Protein AF-A0A9X8VI21-F1 (afdb_monomer_lite)

pLDDT: mean 95.82, std 5.45, range [54.62, 98.69]

Structure (mmCIF, N/CA/C/O backbone):
data_AF-A0A9X8VI21-F1
#
_entry.id   AF-A0A9X8VI21-F1
#
loop_
_atom_site.group_PDB
_atom_site.id
_atom_site.type_symbol
_atom_site.label_atom_id
_atom_site.label_alt_id
_atom_site.label_comp_id
_atom_site.label_asym_id
_atom_site.label_entity_id
_atom_site.label_seq_id
_atom_site.pdbx_PDB_ins_code
_atom_site.Cartn_x
_atom_site.Cartn_y
_atom_site.Cartn_z
_atom_site.occupancy
_atom_site.B_iso_or_equiv
_atom_site.auth_seq_id
_atom_site.auth_comp_id
_atom_site.auth_asym_id
_atom_site.auth_atom_id
_atom_site.pdbx_PDB_model_num
ATOM 1 N N . TRP A 1 1 ? -6.013 -4.139 -15.378 1.00 97.31 1 TRP A N 1
ATOM 2 C CA . TRP A 1 1 ? -5.590 -3.516 -14.110 1.00 97.31 1 TRP A CA 1
ATOM 3 C C . TRP A 1 1 ? -6.806 -3.445 -13.197 1.00 97.31 1 TRP A C 1
ATOM 5 O O . TRP A 1 1 ? -7.911 -3.616 -13.701 1.00 97.31 1 TRP A O 1
ATOM 15 N N . GLY A 1 2 ? -6.618 -3.262 -11.893 1.00 98.25 2 GLY A N 1
ATOM 16 C CA . GLY A 1 2 ? -7.694 -3.257 -10.900 1.00 98.25 2 GLY A CA 1
ATOM 17 C C . GLY A 1 2 ? -7.315 -4.000 -9.621 1.00 98.25 2 GLY A C 1
ATOM 18 O O . GLY A 1 2 ? -6.183 -4.464 -9.471 1.00 98.25 2 GLY A O 1
ATOM 19 N N . VAL A 1 3 ? -8.279 -4.102 -8.711 1.00 98.44 3 VAL A N 1
ATOM 20 C CA . VAL A 1 3 ? -8.132 -4.765 -7.412 1.00 98.44 3 VAL A CA 1
ATOM 21 C C . VAL A 1 3 ? -8.624 -6.205 -7.522 1.00 98.44 3 VAL A C 1
ATOM 23 O O . VAL A 1 3 ? -9.723 -6.443 -8.016 1.00 98.44 3 VAL A O 1
ATOM 26 N N . VAL A 1 4 ? -7.809 -7.152 -7.062 1.00 98.31 4 VAL A N 1
ATOM 27 C CA . VAL A 1 4 ? -8.214 -8.549 -6.837 1.00 98.31 4 VAL A CA 1
ATOM 28 C C . VAL A 1 4 ? -8.593 -8.735 -5.370 1.00 98.31 4 VAL A C 1
ATOM 30 O O . VAL A 1 4 ? -9.616 -9.340 -5.064 1.00 98.31 4 VAL A O 1
ATOM 33 N N . THR A 1 5 ? -7.797 -8.178 -4.457 1.00 98.50 5 THR A N 1
ATOM 34 C CA . THR A 1 5 ? -8.074 -8.180 -3.017 1.00 98.50 5 THR A CA 1
ATOM 35 C C . THR A 1 5 ? -7.614 -6.867 -2.392 1.00 98.50 5 THR A C 1
ATOM 37 O O . THR A 1 5 ? -6.527 -6.383 -2.711 1.00 98.50 5 THR A O 1
ATOM 40 N N . ALA A 1 6 ? -8.432 -6.319 -1.492 1.00 98.25 6 ALA A N 1
ATOM 41 C CA . ALA A 1 6 ? -8.053 -5.243 -0.586 1.00 98.25 6 ALA A CA 1
ATOM 42 C C . ALA A 1 6 ? -8.745 -5.448 0.768 1.00 98.25 6 ALA A C 1
ATOM 44 O O . ALA A 1 6 ? -9.950 -5.228 0.890 1.00 98.25 6 ALA A O 1
ATOM 45 N N . GLU A 1 7 ? -7.980 -5.901 1.754 1.00 98.50 7 GLU A N 1
ATOM 46 C CA . GLU A 1 7 ? -8.445 -6.178 3.113 1.00 98.50 7 GLU A CA 1
ATOM 47 C C . GLU A 1 7 ? -7.745 -5.246 4.105 1.00 98.50 7 GLU A C 1
ATOM 49 O O . GLU A 1 7 ? -6.567 -4.904 3.939 1.00 98.50 7 GLU A O 1
ATOM 54 N N . PHE A 1 8 ? -8.485 -4.830 5.132 1.00 98.31 8 PHE A N 1
ATOM 55 C CA . PHE A 1 8 ? -8.057 -3.837 6.111 1.00 98.31 8 PHE A CA 1
ATOM 56 C C . PHE A 1 8 ? -8.419 -4.266 7.535 1.00 98.31 8 PHE A C 1
ATOM 58 O O . PHE A 1 8 ? -9.333 -5.061 7.749 1.00 98.31 8 PHE A O 1
ATOM 65 N N . ASP A 1 9 ? -7.698 -3.714 8.509 1.00 97.81 9 ASP A N 1
ATOM 66 C CA . ASP A 1 9 ? -8.008 -3.848 9.933 1.00 97.81 9 ASP A CA 1
ATOM 67 C C . ASP A 1 9 ? -9.035 -2.792 10.370 1.00 97.81 9 ASP A C 1
ATOM 69 O O . ASP A 1 9 ? -8.688 -1.638 10.642 1.00 97.81 9 ASP A O 1
ATOM 73 N N . ASP A 1 10 ? -10.298 -3.204 10.474 1.00 97.31 10 ASP A N 1
ATOM 74 C CA . ASP A 1 10 ? -11.395 -2.353 10.947 1.00 97.31 10 ASP A CA 1
ATOM 75 C C . ASP A 1 10 ? -11.216 -1.914 12.411 1.00 97.31 10 ASP A C 1
ATOM 77 O O . ASP A 1 10 ? -11.683 -0.842 12.805 1.00 97.31 10 ASP A O 1
ATOM 81 N N . GLY A 1 11 ? -10.518 -2.705 13.233 1.00 97.06 11 GLY A N 1
ATOM 82 C CA . GLY A 1 11 ? -10.279 -2.385 14.641 1.00 97.06 11 GLY A CA 1
ATOM 83 C C . GLY A 1 11 ? -9.389 -1.154 14.818 1.00 97.06 11 GLY A C 1
ATOM 84 O O . GLY A 1 11 ? -9.597 -0.359 15.740 1.00 97.06 11 GLY A O 1
ATOM 85 N N . ALA A 1 12 ? -8.439 -0.945 13.905 1.00 96.06 12 ALA A N 1
ATOM 86 C CA . ALA A 1 12 ? -7.542 0.208 13.924 1.00 96.06 12 ALA A CA 1
ATOM 87 C C . ALA A 1 12 ? -8.252 1.546 13.642 1.00 96.06 12 ALA A C 1
ATOM 89 O O . ALA A 1 12 ? -7.755 2.598 14.066 1.00 96.06 12 ALA A O 1
ATOM 90 N N . LEU A 1 13 ? -9.428 1.527 13.001 1.00 95.25 13 LEU A N 1
ATOM 91 C CA . LEU A 1 13 ? -10.177 2.743 12.661 1.00 95.25 13 LEU A CA 1
ATOM 92 C C . LEU A 1 13 ? -10.593 3.538 13.903 1.00 95.25 13 LEU A C 1
ATOM 94 O O . LEU A 1 13 ? -10.607 4.768 13.862 1.00 95.25 13 LEU A O 1
ATOM 98 N N . ALA A 1 14 ? -10.844 2.862 15.030 1.00 95.19 14 ALA A N 1
ATOM 99 C CA . ALA A 1 14 ? -11.150 3.508 16.310 1.00 95.19 14 ALA A CA 1
ATOM 100 C C . ALA A 1 14 ? -10.013 4.417 16.823 1.00 95.19 14 ALA A C 1
ATOM 102 O O . ALA A 1 14 ? -10.242 5.269 17.680 1.00 95.19 14 ALA A O 1
ATOM 103 N N . LEU A 1 15 ? -8.794 4.245 16.300 1.00 96.31 15 LEU A N 1
ATOM 104 C CA . LEU A 1 15 ? -7.602 5.032 16.625 1.00 96.31 15 LEU A CA 1
ATOM 105 C C . LEU A 1 15 ? -7.184 5.971 15.480 1.00 96.31 15 LEU A C 1
ATOM 107 O O . LEU A 1 15 ? -6.034 6.415 15.444 1.00 96.31 15 LEU A O 1
ATOM 111 N N . SER A 1 16 ? -8.091 6.250 14.537 1.00 96.19 16 SER A N 1
ATOM 112 C CA . SER A 1 16 ? -7.828 7.042 13.327 1.00 96.19 16 SER A CA 1
ATOM 113 C C . SER A 1 16 ? -6.687 6.474 12.478 1.00 96.19 16 SER A C 1
ATOM 115 O O . SER A 1 16 ? -5.856 7.216 11.959 1.00 96.19 16 SER A O 1
ATOM 117 N N . ARG A 1 17 ? -6.621 5.145 12.346 1.00 97.19 17 ARG A N 1
ATOM 118 C CA . ARG A 1 17 ? -5.605 4.445 11.551 1.00 97.19 17 ARG A CA 1
ATOM 119 C C . ARG A 1 17 ? -6.259 3.473 10.586 1.00 97.19 17 ARG A C 1
ATOM 121 O O . ARG A 1 17 ? -7.139 2.718 10.979 1.00 97.19 17 ARG A O 1
ATOM 128 N N . LEU A 1 18 ? -5.766 3.442 9.355 1.00 97.81 18 LEU A N 1
ATOM 129 C CA . LEU A 1 18 ? -6.128 2.434 8.367 1.00 97.81 18 LEU A CA 1
ATOM 130 C C . LEU A 1 18 ? -4.891 1.597 8.033 1.00 97.81 18 LEU A C 1
ATOM 132 O O . LEU A 1 18 ? -3.926 2.099 7.452 1.00 97.81 18 LEU A O 1
ATOM 136 N N . ASN A 1 19 ? -4.925 0.319 8.409 1.00 97.94 19 ASN A N 1
ATOM 137 C CA . ASN A 1 19 ? -3.882 -0.652 8.090 1.00 97.94 19 ASN A CA 1
ATOM 138 C C . ASN A 1 19 ? -4.420 -1.652 7.072 1.00 97.94 19 ASN A C 1
ATOM 140 O O . ASN A 1 19 ? -5.495 -2.213 7.277 1.00 97.94 19 ASN A O 1
ATOM 144 N N . ALA A 1 20 ? -3.670 -1.889 5.999 1.00 98.25 20 ALA A N 1
ATOM 145 C CA . ALA A 1 20 ? -3.949 -3.002 5.104 1.00 98.25 20 ALA A CA 1
ATOM 146 C C . ALA A 1 20 ? -3.459 -4.3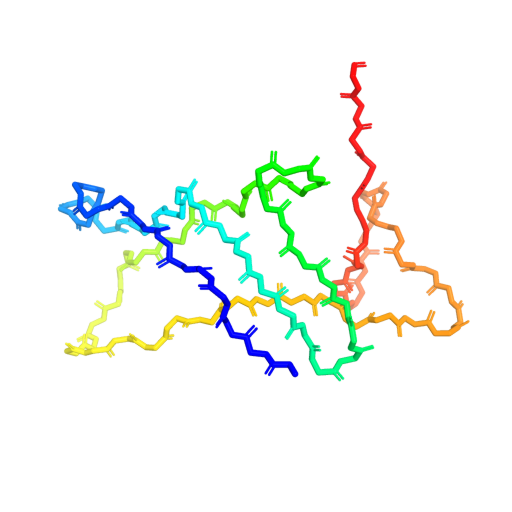07 5.743 1.00 98.25 20 ALA A C 1
ATOM 148 O O . ALA A 1 20 ? -2.379 -4.336 6.334 1.00 98.25 20 ALA A O 1
ATOM 149 N N . THR A 1 21 ? -4.234 -5.377 5.602 1.00 98.19 21 THR A N 1
ATOM 150 C CA . THR A 1 21 ? -3.840 -6.733 6.018 1.00 98.19 21 THR A CA 1
ATOM 151 C C . THR A 1 21 ? -3.490 -7.608 4.822 1.00 98.19 21 THR A C 1
ATOM 153 O O . THR A 1 21 ? -2.661 -8.503 4.956 1.00 98.19 21 THR A O 1
ATOM 156 N N . ARG A 1 22 ? -4.080 -7.329 3.651 1.00 98.44 22 ARG A N 1
ATOM 157 C CA . ARG A 1 22 ? -3.823 -8.052 2.401 1.00 98.44 22 ARG A CA 1
ATOM 158 C C . ARG A 1 22 ? -4.166 -7.200 1.185 1.00 98.44 22 ARG A C 1
ATOM 160 O O . ARG A 1 22 ? -5.268 -6.658 1.089 1.00 98.44 22 ARG A O 1
ATOM 167 N N . LEU A 1 23 ? -3.246 -7.107 0.227 1.00 98.62 23 LEU A N 1
ATOM 168 C CA . LEU A 1 23 ? -3.453 -6.402 -1.035 1.00 98.62 23 LEU A CA 1
ATOM 169 C C . LEU A 1 23 ? -2.946 -7.238 -2.209 1.00 98.62 23 LEU A C 1
ATOM 171 O O . LEU A 1 23 ? -1.769 -7.578 -2.285 1.00 98.62 23 LEU A O 1
ATOM 175 N N . VAL A 1 24 ? -3.839 -7.489 -3.167 1.00 98.69 24 VAL A N 1
ATOM 176 C CA . VAL A 1 24 ? -3.493 -8.037 -4.483 1.00 98.69 24 VAL A CA 1
ATOM 177 C C . VAL A 1 24 ? -4.070 -7.103 -5.537 1.00 98.69 24 VAL A C 1
ATOM 179 O O . VAL A 1 24 ? -5.287 -7.048 -5.748 1.00 98.69 24 VAL A O 1
ATOM 182 N N . VAL A 1 25 ? -3.210 -6.308 -6.171 1.00 98.69 25 VAL A N 1
ATOM 183 C CA . VAL A 1 25 ? -3.614 -5.200 -7.050 1.00 98.69 25 VAL A CA 1
ATOM 184 C C . VAL A 1 25 ? -2.729 -5.156 -8.285 1.00 98.69 25 VAL A C 1
ATOM 186 O O . VAL A 1 25 ? -1.505 -5.178 -8.195 1.00 98.69 25 VAL A O 1
ATOM 189 N N . ARG A 1 26 ? -3.343 -5.030 -9.466 1.00 98.69 26 ARG A N 1
ATOM 190 C CA . ARG A 1 26 ? -2.617 -4.817 -10.722 1.00 98.69 26 ARG A CA 1
ATOM 191 C C . ARG A 1 26 ? -2.747 -3.371 -11.180 1.00 98.69 26 ARG A C 1
ATOM 193 O O . ARG A 1 26 ? -3.845 -2.950 -11.545 1.00 98.69 26 ARG A O 1
ATOM 200 N N . PHE A 1 27 ? -1.639 -2.642 -11.236 1.00 98.56 27 PHE A N 1
ATOM 201 C CA . PHE A 1 27 ? -1.565 -1.267 -11.729 1.00 98.56 27 PHE A CA 1
ATOM 202 C C . PHE A 1 27 ? -1.763 -1.174 -13.248 1.00 98.56 27 PHE A C 1
ATOM 204 O O . PHE A 1 27 ? -1.665 -2.161 -13.985 1.00 98.56 27 PHE A O 1
ATOM 211 N N . GLN A 1 28 ? -2.078 0.034 -13.724 1.00 98.12 28 GLN A N 1
ATOM 212 C CA . GLN A 1 28 ? -2.332 0.322 -15.143 1.00 98.12 28 GLN A CA 1
ATOM 213 C C . GLN A 1 28 ? -1.110 0.075 -16.033 1.00 98.12 28 GLN A C 1
ATOM 215 O O . GLN A 1 28 ? -1.274 -0.324 -17.182 1.00 98.12 28 GLN A O 1
ATOM 220 N N . ASP A 1 29 ? 0.097 0.235 -15.484 1.00 97.56 29 ASP A N 1
ATOM 221 C CA . ASP A 1 29 ? 1.366 -0.073 -16.156 1.00 97.56 29 ASP A CA 1
ATOM 222 C C . ASP A 1 29 ? 1.651 -1.587 -16.264 1.00 97.56 29 ASP A C 1
ATOM 224 O O . ASP A 1 29 ? 2.684 -1.995 -16.787 1.00 97.56 29 ASP A O 1
ATOM 228 N N . GLY A 1 30 ? 0.729 -2.426 -15.779 1.00 98.25 30 GLY A N 1
ATOM 229 C CA . GLY A 1 30 ? 0.811 -3.881 -15.821 1.00 98.25 30 GLY A CA 1
ATOM 230 C C . GLY A 1 30 ? 1.408 -4.520 -14.570 1.00 98.25 30 GLY A C 1
ATOM 231 O O . GLY A 1 30 ? 1.290 -5.742 -14.447 1.00 98.25 30 GLY A O 1
ATOM 232 N N . THR A 1 31 ? 1.966 -3.730 -13.649 1.00 98.19 31 THR A N 1
ATOM 233 C CA . THR A 1 31 ? 2.648 -4.217 -12.438 1.00 98.19 31 THR A CA 1
ATOM 234 C C . THR A 1 31 ? 1.668 -4.837 -11.465 1.00 98.19 31 THR A C 1
ATOM 236 O O . THR A 1 31 ? 0.655 -4.225 -11.127 1.00 98.19 31 THR A O 1
ATOM 239 N N . LEU A 1 32 ? 1.968 -6.054 -11.028 1.00 98.38 32 LEU A N 1
ATOM 240 C CA . LEU A 1 32 ? 1.230 -6.745 -9.983 1.00 98.38 32 LEU A CA 1
ATOM 241 C C . LEU A 1 32 ? 1.916 -6.483 -8.642 1.00 98.38 32 LEU A C 1
ATOM 243 O O . LEU A 1 32 ? 3.128 -6.641 -8.557 1.00 98.38 32 LEU A O 1
ATOM 247 N N . ILE A 1 33 ? 1.126 -6.083 -7.651 1.00 98.38 33 ILE A N 1
ATOM 248 C CA . ILE A 1 33 ? 1.492 -6.069 -6.238 1.00 98.38 33 ILE A CA 1
ATOM 249 C C . ILE A 1 33 ? 0.720 -7.198 -5.564 1.00 98.38 33 ILE A C 1
ATOM 251 O O . ILE A 1 33 ? -0.504 -7.264 -5.724 1.00 98.38 33 ILE A O 1
ATOM 255 N N . ASP A 1 34 ? 1.425 -8.063 -4.847 1.00 98.56 34 ASP A N 1
ATOM 256 C CA . ASP A 1 34 ? 0.870 -9.179 -4.085 1.00 98.56 34 ASP A CA 1
ATOM 257 C C . ASP A 1 34 ? 1.570 -9.290 -2.726 1.00 98.56 34 ASP A C 1
ATOM 259 O O . ASP A 1 34 ? 2.710 -9.759 -2.616 1.00 98.56 34 ASP A O 1
ATOM 263 N N . THR A 1 35 ? 0.870 -8.847 -1.680 1.00 98.31 35 THR A N 1
ATOM 264 C CA . THR A 1 35 ? 1.436 -8.786 -0.328 1.00 98.31 35 THR A CA 1
ATOM 265 C C . THR A 1 35 ? 1.513 -10.132 0.384 1.00 98.31 35 THR A C 1
ATOM 267 O O . THR A 1 35 ? 2.118 -10.208 1.449 1.00 98.31 35 THR A O 1
ATOM 270 N N . ASP A 1 36 ? 0.907 -11.190 -0.162 1.00 96.62 36 ASP A N 1
ATOM 271 C CA . ASP A 1 36 ? 1.069 -12.540 0.391 1.00 96.62 36 ASP A CA 1
ATOM 272 C C . ASP A 1 36 ? 2.343 -13.217 -0.125 1.00 96.62 36 ASP A C 1
ATOM 274 O O . ASP A 1 36 ? 2.824 -14.175 0.484 1.00 96.62 36 ASP A O 1
ATOM 278 N N . LEU A 1 37 ? 2.854 -12.772 -1.279 1.00 96.44 37 LEU A N 1
ATOM 279 C CA . LEU A 1 37 ? 3.891 -13.488 -2.021 1.00 96.44 37 LEU A CA 1
ATOM 280 C C . LEU A 1 37 ? 5.207 -12.725 -2.143 1.00 96.44 37 LEU A C 1
ATOM 282 O O . LEU A 1 37 ? 6.264 -13.325 -1.940 1.00 96.44 37 LEU A O 1
ATOM 286 N N . CYS A 1 38 ? 5.175 -11.453 -2.543 1.00 94.38 38 CYS A N 1
ATOM 287 C CA . CYS A 1 38 ? 6.389 -10.754 -2.979 1.00 94.38 38 CYS A CA 1
ATOM 288 C C . CYS A 1 38 ? 6.513 -9.297 -2.541 1.00 94.38 38 CYS A C 1
ATOM 290 O O . CYS A 1 38 ? 7.589 -8.724 -2.708 1.00 94.38 38 CYS A O 1
ATOM 292 N N . ASP A 1 39 ? 5.459 -8.701 -1.991 1.00 97.31 39 ASP A N 1
ATOM 293 C CA . ASP A 1 39 ? 5.459 -7.299 -1.592 1.00 97.31 39 ASP A CA 1
ATOM 294 C C . ASP A 1 39 ? 5.191 -7.140 -0.097 1.00 97.31 39 ASP A C 1
ATOM 296 O O . ASP A 1 39 ? 4.417 -7.873 0.510 1.00 97.31 39 ASP A O 1
ATOM 300 N N . ASN A 1 40 ? 5.800 -6.127 0.506 1.00 97.06 40 ASN A N 1
ATOM 301 C CA . ASN A 1 40 ? 5.493 -5.769 1.883 1.00 97.06 40 ASN A CA 1
ATOM 302 C C . ASN A 1 40 ? 4.190 -4.968 1.955 1.00 97.06 40 ASN A C 1
ATOM 304 O O . ASN A 1 40 ? 3.880 -4.168 1.065 1.00 97.06 40 ASN A O 1
ATOM 308 N N . LEU A 1 41 ? 3.455 -5.130 3.058 1.00 97.81 41 LEU A N 1
ATOM 309 C CA . LEU A 1 41 ? 2.312 -4.272 3.357 1.00 97.81 41 LEU A CA 1
ATOM 310 C C . LEU A 1 41 ? 2.748 -2.795 3.401 1.00 97.81 41 LEU A C 1
ATOM 312 O O . LEU A 1 41 ? 3.837 -2.480 3.898 1.00 97.81 41 LEU A O 1
ATOM 316 N N . PRO A 1 42 ? 1.915 -1.867 2.892 1.00 97.50 42 PRO A N 1
ATOM 317 C CA . PRO A 1 42 ? 2.202 -0.446 3.000 1.00 97.50 42 PRO A CA 1
ATOM 318 C C . PRO A 1 42 ? 2.204 -0.005 4.473 1.00 97.50 42 PRO A C 1
ATOM 320 O O . PRO A 1 42 ? 1.555 -0.632 5.314 1.00 97.50 42 PRO A O 1
ATOM 323 N N . PRO A 1 43 ? 2.903 1.095 4.803 1.00 97.06 43 PRO A N 1
ATOM 324 C CA . PRO A 1 43 ? 2.817 1.681 6.134 1.00 97.06 43 PRO A CA 1
ATOM 325 C C . PRO A 1 43 ? 1.381 2.126 6.449 1.00 97.06 43 PRO A C 1
ATOM 327 O O . PRO A 1 43 ? 0.580 2.366 5.544 1.00 97.06 43 PRO A O 1
ATOM 330 N N . VAL A 1 44 ? 1.084 2.282 7.743 1.00 97.62 44 VAL A N 1
ATOM 331 C CA . VAL A 1 44 ? -0.217 2.768 8.224 1.00 97.62 44 VAL A CA 1
ATOM 332 C C . VAL A 1 44 ? -0.609 4.082 7.547 1.00 97.62 44 VAL A C 1
ATOM 334 O O . VAL A 1 44 ? 0.195 5.013 7.451 1.00 97.62 44 VAL A O 1
ATOM 337 N N . CYS A 1 45 ? -1.861 4.169 7.106 1.00 97.44 45 CYS A N 1
ATOM 338 C CA . CYS A 1 45 ? -2.453 5.423 6.671 1.00 97.44 45 CYS A CA 1
ATOM 339 C C . CYS A 1 45 ? -3.043 6.133 7.897 1.00 97.44 45 CYS A C 1
ATOM 341 O O . CYS A 1 45 ? -3.964 5.626 8.541 1.00 97.44 45 CYS A O 1
ATOM 343 N N . ASP A 1 46 ? -2.457 7.278 8.247 1.00 96.75 46 ASP A N 1
ATOM 344 C CA . ASP A 1 46 ? -2.917 8.119 9.350 1.00 96.75 46 ASP A CA 1
ATOM 345 C C . ASP A 1 46 ? -4.128 8.953 8.913 1.00 96.75 46 ASP A C 1
ATOM 347 O O . ASP A 1 46 ? -4.069 9.673 7.914 1.00 96.75 46 ASP A O 1
ATOM 351 N N . LEU A 1 47 ? -5.227 8.832 9.657 1.00 95.75 47 LEU A N 1
ATOM 352 C CA . LEU A 1 47 ? -6.480 9.548 9.417 1.00 95.75 47 LEU A CA 1
ATOM 353 C C . LEU A 1 47 ? -6.689 10.697 10.416 1.00 95.75 47 LEU A C 1
ATOM 355 O O . LEU A 1 47 ? -7.746 11.335 10.417 1.00 95.75 47 LEU A O 1
ATOM 359 N N . GLN A 1 48 ? -5.719 10.964 11.296 1.00 95.69 48 GLN A N 1
ATOM 360 C CA . GLN A 1 48 ? -5.812 12.070 12.243 1.00 95.69 48 GLN A CA 1
ATOM 361 C C . GLN A 1 48 ? -5.951 13.417 11.524 1.00 95.69 48 GLN A C 1
ATOM 363 O O . GLN A 1 48 ? -5.285 13.707 10.534 1.00 95.69 48 GLN A O 1
ATOM 368 N N . GLY A 1 49 ? -6.833 14.269 12.048 1.00 92.81 49 GLY A N 1
ATOM 369 C CA . GLY A 1 49 ? -7.049 15.618 11.520 1.00 92.81 49 GLY A CA 1
ATOM 370 C C . GLY A 1 49 ? -7.899 15.694 10.248 1.00 92.81 49 GLY A C 1
ATOM 371 O O . GLY A 1 49 ? -8.162 16.801 9.781 1.00 92.81 49 GLY A O 1
ATOM 372 N N . ILE A 1 50 ? -8.374 14.568 9.704 1.00 93.88 50 ILE A N 1
ATOM 373 C CA . ILE A 1 50 ? -9.357 14.577 8.615 1.00 93.88 50 ILE A CA 1
ATOM 374 C C . ILE A 1 50 ? -10.714 15.002 9.183 1.00 93.88 50 ILE A C 1
ATOM 376 O O . ILE A 1 50 ? -11.271 14.340 10.054 1.00 93.88 50 ILE A O 1
ATOM 380 N N . THR A 1 51 ? -11.243 16.120 8.688 1.00 93.31 51 THR A N 1
ATOM 381 C CA . THR A 1 51 ? -12.522 16.702 9.133 1.00 93.31 51 THR A CA 1
ATOM 382 C C . THR A 1 51 ? -13.686 16.429 8.183 1.00 93.31 51 THR A C 1
ATOM 384 O O . THR A 1 51 ? -14.815 16.800 8.485 1.00 93.31 51 THR A O 1
ATOM 387 N N . ALA A 1 52 ? -13.420 15.823 7.025 1.00 94.50 52 ALA A N 1
ATOM 388 C CA . ALA A 1 52 ? -14.443 15.489 6.044 1.00 94.50 52 ALA A CA 1
ATOM 389 C C . ALA A 1 52 ? -15.255 14.261 6.481 1.00 94.50 52 ALA A C 1
ATOM 391 O O . ALA A 1 52 ? -14.698 13.311 7.027 1.00 94.50 52 ALA A O 1
ATOM 392 N N . ASP A 1 53 ? -16.545 14.24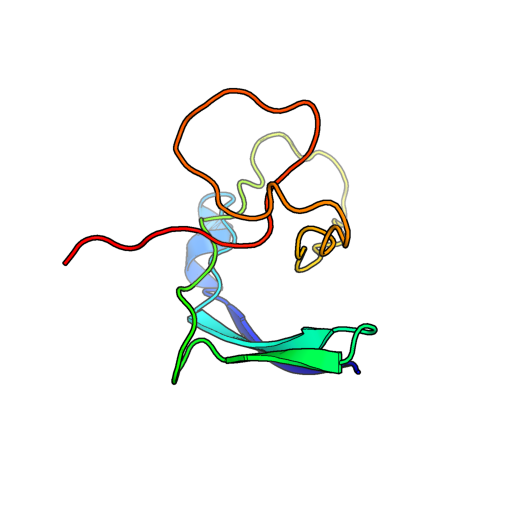2 6.138 1.00 93.50 53 ASP A N 1
ATOM 393 C CA . ASP A 1 53 ? -17.451 13.121 6.439 1.00 93.50 53 ASP A CA 1
ATOM 394 C C . ASP A 1 53 ? -17.088 11.826 5.687 1.00 93.50 53 ASP A C 1
ATOM 396 O O . ASP A 1 53 ? -17.528 10.736 6.047 1.00 93.50 53 ASP A O 1
ATOM 400 N N . SER A 1 54 ? -16.288 11.933 4.623 1.00 94.50 54 SER A N 1
ATOM 401 C CA . SER A 1 54 ? -15.790 10.795 3.851 1.00 94.50 54 SER A CA 1
ATOM 402 C C . SER A 1 54 ? -14.401 11.082 3.291 1.00 94.50 54 SER A C 1
ATOM 404 O O . SER A 1 54 ? -14.130 12.204 2.856 1.00 94.50 54 SER A O 1
ATOM 406 N N . VAL A 1 55 ? -13.554 10.054 3.228 1.00 95.44 55 VAL A N 1
ATOM 407 C CA . VAL A 1 55 ? -12.225 10.117 2.612 1.00 95.44 55 VAL A CA 1
ATOM 408 C C . VAL A 1 55 ? -12.060 9.000 1.585 1.00 95.44 55 VAL A C 1
ATOM 410 O O . VAL A 1 55 ? -12.396 7.845 1.837 1.00 95.44 55 VAL A O 1
ATOM 413 N N . GLY A 1 56 ? -11.538 9.349 0.409 1.00 96.00 56 GLY A N 1
ATOM 414 C CA . GLY A 1 56 ? -11.101 8.378 -0.588 1.00 96.00 56 GLY A CA 1
ATOM 415 C C . GLY A 1 56 ? -9.642 8.004 -0.349 1.00 96.00 56 GLY A C 1
ATOM 416 O O . GLY A 1 56 ? -8.776 8.876 -0.378 1.00 96.00 56 GLY A O 1
ATOM 417 N N . VAL A 1 57 ? -9.366 6.718 -0.140 1.00 96.25 57 VAL A N 1
ATOM 418 C CA . VAL A 1 57 ? -8.002 6.194 0.011 1.00 96.25 57 VAL A CA 1
ATOM 419 C C . VAL A 1 57 ? -7.597 5.459 -1.261 1.00 96.25 57 VAL A C 1
ATOM 421 O O . VAL A 1 57 ? -8.386 4.711 -1.838 1.00 96.25 57 VAL A O 1
ATOM 424 N N . VAL A 1 58 ? -6.359 5.674 -1.704 1.00 97.56 58 VAL A N 1
ATOM 425 C CA . VAL A 1 58 ? -5.798 5.043 -2.904 1.00 97.56 58 VAL A CA 1
ATOM 426 C C . VAL A 1 58 ? -4.500 4.317 -2.573 1.00 97.56 58 VAL A C 1
ATOM 428 O O . VAL A 1 58 ? -3.693 4.800 -1.781 1.00 97.56 58 VAL A O 1
ATOM 431 N N . LEU A 1 59 ? -4.268 3.178 -3.226 1.00 98.06 59 LEU A N 1
ATOM 432 C CA . LEU A 1 59 ? -2.955 2.540 -3.240 1.00 98.06 59 LEU A CA 1
ATOM 433 C C . LEU A 1 59 ? -2.085 3.222 -4.302 1.00 98.06 59 LEU A C 1
ATOM 435 O O . LEU A 1 59 ? -2.437 3.238 -5.482 1.00 98.06 59 LEU A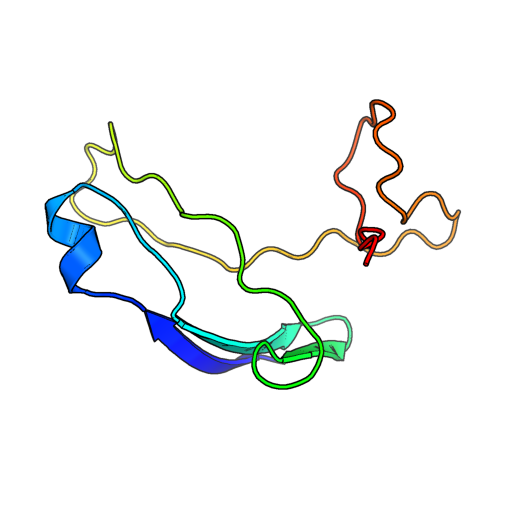 O 1
ATOM 439 N N . ALA A 1 60 ? -0.949 3.778 -3.886 1.00 97.81 60 ALA A N 1
ATOM 440 C CA . ALA A 1 60 ? -0.036 4.497 -4.767 1.00 97.81 60 ALA A CA 1
ATOM 441 C C . ALA A 1 60 ? 1.229 3.680 -5.056 1.00 97.81 60 ALA A C 1
ATOM 443 O O . ALA A 1 60 ? 1.817 3.090 -4.153 1.00 97.81 60 ALA A O 1
ATOM 444 N N . LEU A 1 61 ? 1.677 3.703 -6.313 1.00 98.12 61 LEU A N 1
ATOM 445 C CA . LEU A 1 61 ? 2.939 3.108 -6.751 1.00 98.12 61 LEU A CA 1
ATOM 446 C C . LEU A 1 61 ? 3.739 4.152 -7.542 1.00 98.12 61 LEU A C 1
ATOM 448 O O . LEU A 1 61 ? 3.229 4.660 -8.546 1.00 98.12 61 LEU A O 1
ATOM 452 N N . PRO A 1 62 ? 4.977 4.491 -7.136 1.00 97.94 62 PRO A N 1
ATOM 453 C CA . PRO A 1 62 ? 5.775 5.469 -7.863 1.00 97.94 62 PRO A CA 1
ATOM 454 C C . PRO A 1 62 ? 6.070 5.020 -9.297 1.00 97.94 62 PRO A C 1
ATOM 456 O O . PRO A 1 62 ? 6.365 3.849 -9.560 1.00 97.94 62 PRO A O 1
ATOM 459 N N . LEU A 1 63 ? 6.009 5.966 -10.235 1.00 97.62 63 LEU A N 1
ATOM 460 C CA . LEU A 1 63 ? 6.209 5.686 -11.655 1.00 97.62 63 LEU A CA 1
ATOM 461 C C . LEU A 1 63 ? 7.632 5.193 -11.940 1.00 97.62 63 LEU A C 1
ATOM 463 O O . LEU A 1 63 ? 8.622 5.740 -11.441 1.00 97.62 63 LEU A O 1
ATOM 467 N N . LEU A 1 64 ? 7.730 4.177 -12.799 1.00 97.50 64 LEU A N 1
ATOM 468 C CA . LEU A 1 64 ? 9.005 3.707 -13.325 1.00 97.50 64 LEU A CA 1
ATOM 469 C C . LEU A 1 64 ? 9.600 4.769 -14.261 1.00 97.50 64 LEU A C 1
ATOM 471 O O . LEU A 1 64 ? 8.991 5.136 -15.263 1.00 97.50 64 LEU A O 1
ATOM 475 N N . SER A 1 65 ? 10.807 5.241 -13.961 1.00 96.56 65 SER A N 1
ATOM 476 C CA . SER A 1 65 ? 11.571 6.101 -14.867 1.00 96.56 65 SER A CA 1
ATOM 477 C C . SER A 1 65 ? 12.458 5.266 -15.775 1.00 96.56 65 SER A C 1
ATOM 479 O O . SER A 1 65 ? 13.296 4.497 -15.296 1.00 96.56 65 SER A O 1
ATOM 481 N N . ALA A 1 66 ? 12.322 5.476 -17.084 1.00 96.12 66 ALA A N 1
ATOM 482 C CA . ALA A 1 66 ? 13.204 4.885 -18.086 1.00 96.12 66 ALA A CA 1
ATOM 483 C C . ALA A 1 66 ? 14.658 5.381 -17.957 1.00 96.12 66 ALA A C 1
ATOM 485 O O . ALA A 1 66 ? 15.588 4.651 -18.279 1.00 96.12 66 ALA A O 1
ATOM 486 N N . ASN A 1 67 ? 14.863 6.583 -17.406 1.00 95.19 67 ASN A N 1
ATOM 487 C CA . ASN A 1 67 ? 16.187 7.178 -17.197 1.00 95.19 67 ASN A CA 1
ATOM 488 C C . ASN A 1 67 ? 16.876 6.675 -15.911 1.00 95.19 67 ASN A C 1
ATOM 490 O O . ASN A 1 67 ? 17.908 7.205 -15.506 1.00 95.19 67 ASN A O 1
ATOM 494 N N . GLY A 1 68 ? 16.297 5.679 -15.234 1.00 95.06 68 GLY A N 1
ATOM 495 C CA . GLY A 1 68 ? 16.823 5.126 -13.989 1.00 95.06 68 GLY A CA 1
ATOM 496 C C . GLY A 1 68 ? 16.433 5.928 -12.743 1.00 95.06 68 GLY A C 1
ATOM 497 O O . GLY A 1 68 ? 15.450 6.676 -12.735 1.00 95.06 68 GLY A O 1
ATOM 498 N N . GLY A 1 69 ? 17.181 5.715 -11.654 1.00 95.31 69 GLY A N 1
ATOM 499 C CA . GLY A 1 69 ? 16.912 6.338 -10.350 1.00 95.31 69 GLY A CA 1
ATOM 500 C C . GLY A 1 69 ? 15.631 5.831 -9.681 1.00 95.31 69 GLY A C 1
ATOM 501 O O . GLY A 1 69 ? 14.927 6.597 -9.035 1.00 95.31 69 GLY A O 1
ATOM 502 N N . ASN A 1 70 ? 15.285 4.558 -9.890 1.00 97.31 70 ASN A N 1
ATOM 503 C CA . ASN A 1 70 ? 14.049 3.964 -9.370 1.00 97.31 70 ASN A CA 1
ATOM 504 C C . ASN A 1 70 ? 14.213 3.304 -7.997 1.00 97.31 70 ASN A C 1
ATOM 506 O O . ASN A 1 70 ? 13.202 2.980 -7.390 1.00 97.31 70 ASN A O 1
ATOM 510 N N . LEU A 1 71 ? 15.446 3.113 -7.518 1.00 97.44 71 LEU A N 1
ATOM 511 C CA . LEU A 1 71 ? 15.727 2.580 -6.187 1.00 97.44 71 LEU A CA 1
ATOM 512 C C . LEU A 1 71 ? 15.804 3.718 -5.167 1.00 97.44 71 LEU A C 1
ATOM 514 O O . LEU A 1 71 ? 16.587 4.656 -5.341 1.00 97.44 71 LEU A O 1
ATOM 518 N N . ASP A 1 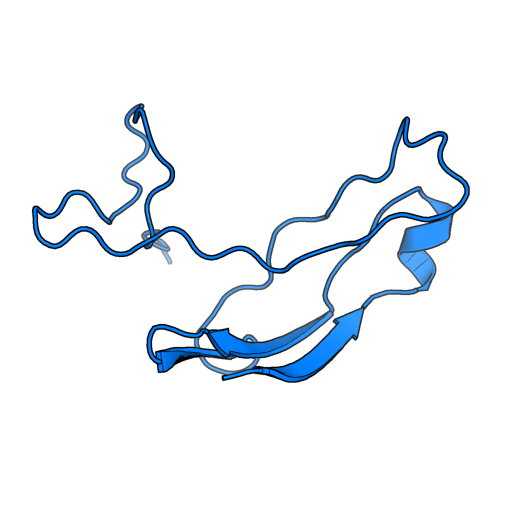72 ? 15.003 3.621 -4.115 1.00 95.81 72 ASP A N 1
ATOM 519 C CA . ASP A 1 72 ? 15.175 4.381 -2.886 1.00 95.81 72 ASP A CA 1
ATOM 520 C C . ASP A 1 72 ? 16.416 3.874 -2.146 1.00 95.81 72 ASP A C 1
ATOM 522 O O . ASP A 1 72 ? 16.467 2.738 -1.675 1.00 95.81 72 ASP A O 1
ATOM 526 N N . ASP A 1 73 ? 17.439 4.722 -2.119 1.00 93.19 73 ASP A N 1
ATOM 527 C CA . ASP A 1 73 ? 18.733 4.479 -1.487 1.00 93.19 73 ASP A CA 1
ATOM 528 C C . ASP A 1 73 ? 18.974 5.415 -0.291 1.00 93.19 73 ASP A C 1
ATOM 530 O O . ASP A 1 73 ? 20.112 5.568 0.157 1.00 93.19 73 ASP A O 1
ATOM 534 N N . GLY A 1 74 ? 17.913 6.062 0.208 1.00 92.31 74 GLY A N 1
ATOM 535 C CA . GLY A 1 74 ? 17.971 6.995 1.333 1.00 92.31 74 GLY A CA 1
ATOM 536 C C . GLY A 1 74 ? 18.505 8.388 0.990 1.00 92.31 74 GLY A C 1
ATOM 537 O O . GLY A 1 74 ? 18.619 9.222 1.884 1.00 92.31 74 GLY A O 1
ATOM 538 N N . ARG A 1 75 ? 18.839 8.669 -0.277 1.00 92.25 75 ARG A N 1
ATOM 539 C CA . ARG A 1 75 ? 19.180 10.028 -0.725 1.00 92.25 75 ARG A CA 1
ATOM 540 C C . ARG A 1 75 ? 17.924 10.801 -1.108 1.00 92.25 75 ARG A C 1
ATOM 542 O O . ARG A 1 75 ? 17.022 10.239 -1.731 1.00 92.25 75 ARG A O 1
ATOM 549 N N . ASP A 1 76 ? 17.930 12.105 -0.847 1.00 92.75 76 ASP A N 1
ATOM 550 C CA . ASP A 1 76 ? 16.844 12.998 -1.252 1.00 92.75 76 ASP A CA 1
ATOM 551 C C . ASP A 1 76 ? 16.552 12.911 -2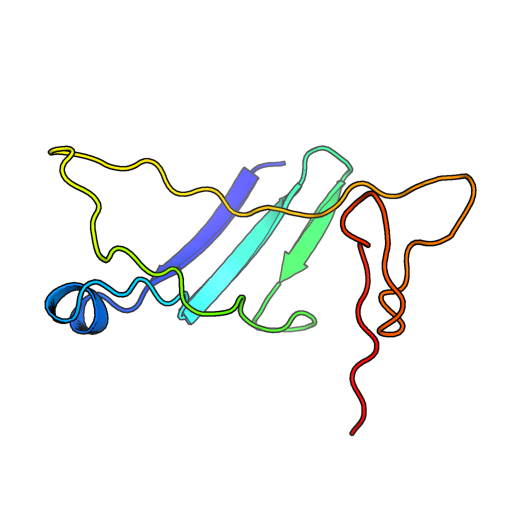.755 1.00 92.75 76 ASP A C 1
ATOM 553 O O . ASP A 1 76 ? 17.418 12.631 -3.595 1.00 92.75 76 ASP A O 1
ATOM 557 N N . SER A 1 77 ? 15.284 13.104 -3.103 1.00 93.50 77 SER A N 1
ATOM 558 C CA . SER A 1 77 ? 14.810 13.036 -4.478 1.00 93.50 77 SER A CA 1
ATOM 559 C C . SER A 1 77 ? 13.607 13.943 -4.673 1.00 93.50 77 SER A C 1
ATOM 561 O O . SER A 1 77 ? 12.728 14.004 -3.821 1.00 93.50 77 SER A O 1
ATOM 563 N N . GLU A 1 78 ? 13.530 14.593 -5.832 1.00 94.69 78 GLU A N 1
ATOM 564 C CA . GLU A 1 78 ? 12.391 15.440 -6.213 1.00 94.69 78 GLU A CA 1
ATOM 565 C C . GLU A 1 78 ? 11.113 14.632 -6.507 1.00 94.69 78 GLU A C 1
ATOM 567 O O . GLU A 1 78 ? 10.035 15.198 -6.672 1.00 94.69 78 GLU A O 1
ATOM 572 N N . ARG A 1 79 ? 11.221 13.299 -6.597 1.00 95.12 79 ARG A N 1
ATOM 573 C CA . ARG A 1 79 ? 10.107 12.387 -6.874 1.00 95.12 79 ARG A CA 1
ATOM 574 C C . ARG A 1 79 ? 10.229 11.100 -6.052 1.00 95.12 79 ARG A C 1
ATOM 576 O O . ARG A 1 79 ? 11.349 10.659 -5.787 1.00 95.12 79 ARG A O 1
ATOM 583 N N . PRO A 1 80 ? 9.111 10.436 -5.711 1.00 96.69 80 PRO A N 1
ATOM 584 C CA . PRO A 1 80 ? 9.167 9.129 -5.072 1.00 96.69 80 PRO A CA 1
ATOM 585 C C . PRO A 1 80 ? 9.781 8.086 -6.016 1.00 96.69 80 PRO A C 1
ATOM 587 O O . PRO A 1 80 ? 9.607 8.142 -7.239 1.00 96.69 80 PRO A O 1
ATOM 590 N N . ARG A 1 81 ? 10.499 7.118 -5.442 1.00 97.56 81 ARG A N 1
ATOM 591 C CA . ARG A 1 81 ? 11.206 6.063 -6.179 1.00 97.56 81 ARG A CA 1
ATOM 592 C C . ARG A 1 81 ? 10.490 4.727 -6.008 1.00 97.56 81 ARG A C 1
ATOM 594 O O . ARG A 1 81 ? 9.949 4.433 -4.949 1.00 97.56 81 ARG A O 1
ATOM 601 N N . ARG A 1 82 ? 10.432 3.953 -7.091 1.00 97.50 82 ARG A N 1
ATOM 602 C CA . ARG A 1 82 ? 9.558 2.779 -7.230 1.00 97.50 82 ARG A CA 1
ATOM 603 C C . ARG A 1 82 ? 9.940 1.607 -6.335 1.00 97.50 82 ARG A C 1
ATOM 605 O O . ARG A 1 82 ? 9.060 0.909 -5.850 1.00 97.50 82 ARG A O 1
ATOM 612 N N . TRP A 1 83 ? 11.230 1.363 -6.176 1.00 97.31 83 TRP A N 1
ATOM 613 C CA . TRP A 1 83 ? 11.754 0.191 -5.492 1.00 97.31 83 TRP A CA 1
ATOM 614 C C . TRP A 1 83 ? 12.409 0.593 -4.187 1.00 97.31 83 TRP A C 1
ATOM 616 O O . TRP A 1 83 ? 13.034 1.648 -4.104 1.00 97.31 83 TRP A O 1
ATOM 626 N N . LYS A 1 84 ? 12.318 -0.285 -3.195 1.00 95.31 84 LYS A N 1
ATOM 627 C CA . LYS A 1 84 ? 13.077 -0.196 -1.951 1.00 95.31 84 LYS A CA 1
ATOM 628 C C . LYS A 1 84 ? 13.994 -1.403 -1.858 1.00 95.31 84 LYS A C 1
ATOM 630 O O . LYS A 1 84 ? 13.622 -2.492 -2.290 1.00 95.31 84 LYS A O 1
ATOM 635 N N . GLN A 1 85 ? 15.187 -1.204 -1.310 1.00 93.62 85 GLN A N 1
ATOM 636 C CA . GLN A 1 85 ? 16.047 -2.320 -0.946 1.00 93.62 85 GLN A CA 1
ATOM 637 C C . GLN A 1 85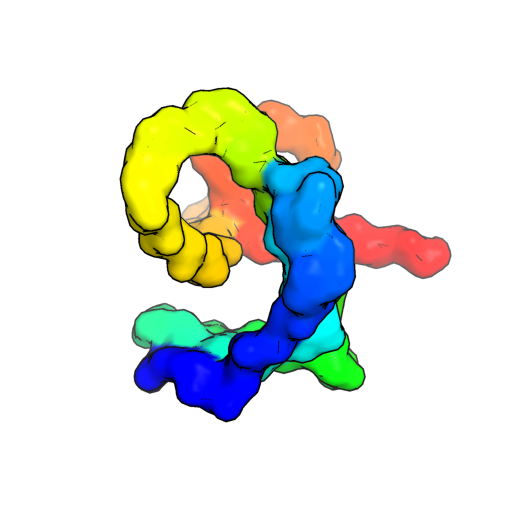 ? 15.657 -2.795 0.451 1.00 93.62 85 GLN A C 1
ATOM 639 O O . GLN A 1 85 ? 15.822 -2.060 1.423 1.00 93.62 85 GLN A O 1
ATOM 644 N N . GLU A 1 86 ? 15.182 -4.028 0.551 1.00 87.94 86 GLU A N 1
ATOM 645 C CA . GLU A 1 86 ? 15.030 -4.694 1.836 1.00 87.94 86 GLU A CA 1
ATOM 646 C C . GLU A 1 86 ? 16.365 -5.334 2.227 1.00 87.94 86 GLU A C 1
ATOM 648 O O . GLU A 1 86 ? 17.003 -6.020 1.423 1.00 87.94 86 GLU A O 1
ATOM 653 N N . ARG A 1 87 ? 16.837 -5.046 3.442 1.00 72.75 87 ARG A N 1
ATOM 654 C CA . ARG A 1 87 ? 17.994 -5.729 4.025 1.00 72.75 87 ARG A CA 1
ATOM 655 C C . ARG A 1 87 ? 17.465 -6.757 5.016 1.00 72.75 87 ARG A C 1
ATOM 657 O O . ARG A 1 87 ? 16.758 -6.373 5.943 1.00 72.75 87 ARG A O 1
ATOM 664 N N . VAL A 1 88 ? 17.807 -8.022 4.776 1.00 54.62 88 VAL A N 1
ATOM 665 C CA . VAL A 1 88 ? 17.622 -9.140 5.715 1.00 54.62 88 VAL A CA 1
ATOM 666 C C . VAL A 1 88 ? 18.722 -9.104 6.767 1.00 54.62 88 VAL A C 1
ATOM 668 O O . VAL A 1 88 ? 19.875 -8.790 6.383 1.00 54.62 88 VAL A O 1
#

Sequence (88 aa):
WGVVTAEFDDGALALSRLNATRLVVRFQDGTLIDTDLCDNLPPVCDLQGITADSVGVVLALPLLSANGGNLDDGRDSERPRRWKQERV

Secondary structure (DSSP, 8-state):
-EEEEEEE-GGGGGGTEE-EEEEEEE-TTS-EEETTTT-PPPPPEE-TT--SS--------PPPPTTS--EE-SS--SS--SEEPPP-

Radius of gyration: 14.97 Å; chains: 1; bounding box: 37×30×35 Å

Organism: Serratia marcescens (NCBI:txid615)

InterPro domains:
  IPR010263 Type VI secretion system TssK [PF05936] (1-86)
  IPR010263 Type VI secretion system TssK [PTHR35566] (1-83)

Foldseek 3Di:
DFWPDWAWDPVCVVVQKTFTPWGFTADPVRDTDGCVPDDPTDDIDGRPPPPDPDDDDDDDAFDDDPVDPQEDPPDDDPGHHHHYDDDD